Protein AF-A0A9D6SJ29-F1 (afdb_monomer_lite)

Radius of gyration: 24.64 Å; chains: 1; bounding box: 49×65×68 Å

Secondary structure (DSSP, 8-state):
-B---GGGTTSS--------PPBPHHHHHHHHHHHHHHHHHHHHHHHHHHHHHHH-TT-TTHHHHHHHHHHHHHHHHHHHHHHHHHHHHHHHHHHHHHHHTTPPPPHHHHHHHHHHHHHHHHHTTT-SHHHHHHHHHHH-HHHHHHHSS---S--HHHHHTT--S-------------------

Foldseek 3Di:
DDDDQVVVCDPDPPVDDDDLDQDDLNNLQVLLVVLVVLLVVLVVVLVVLVVVLVVCVDDPCNVVSVVVNVVSLVSSLVSLLSNLLSLLLSLLVQQVVCVVVVHHGDPVSLVVNLVSLVVNCVSVVNDDDSVVLNVVCVVPVVVSSVPPSDRDSDDPCNVVVPPDDDPDPDDDDDDDDDDDDDDD

Structure (mmCIF, N/CA/C/O backbone):
data_AF-A0A9D6SJ29-F1
#
_entry.id   AF-A0A9D6SJ29-F1
#
loop_
_atom_site.group_PDB
_atom_site.id
_atom_site.type_symbol
_atom_site.label_atom_id
_atom_site.label_alt_id
_atom_site.label_comp_id
_atom_site.label_asym_id
_atom_site.label_entity_id
_atom_site.label_seq_id
_atom_site.pdbx_PDB_ins_code
_atom_site.Cartn_x
_atom_site.Cartn_y
_atom_site.Cartn_z
_atom_site.occupancy
_atom_site.B_iso_or_equiv
_atom_site.auth_seq_id
_atom_site.auth_comp_id
_atom_site.auth_asym_id
_atom_site.auth_atom_id
_atom_site.pdbx_PDB_model_num
ATOM 1 N N . MET A 1 1 ? -6.369 18.142 13.500 1.00 52.41 1 MET A N 1
ATOM 2 C CA . MET A 1 1 ? -6.248 17.361 12.251 1.00 52.41 1 MET A CA 1
ATOM 3 C C . MET A 1 1 ? -5.912 18.341 11.150 1.00 52.41 1 MET A C 1
ATOM 5 O O . MET A 1 1 ? -6.547 19.391 11.116 1.00 52.41 1 MET A O 1
ATOM 9 N N . ALA A 1 2 ? -4.921 18.043 10.316 1.00 54.78 2 ALA A N 1
ATOM 10 C CA . ALA A 1 2 ? -4.605 18.891 9.172 1.00 54.78 2 ALA A CA 1
ATOM 11 C C . ALA A 1 2 ? -5.741 18.758 8.141 1.00 54.78 2 ALA A C 1
ATOM 13 O O . ALA A 1 2 ? -6.009 17.655 7.661 1.00 54.78 2 ALA A O 1
ATOM 14 N N . SER A 1 3 ? -6.452 19.854 7.847 1.00 57.44 3 SER A N 1
ATOM 15 C CA . SER A 1 3 ? -7.534 19.891 6.848 1.00 57.44 3 SER A CA 1
ATOM 16 C C . SER A 1 3 ? -7.046 20.607 5.599 1.00 57.44 3 SER A C 1
ATOM 18 O O . SER A 1 3 ? -7.085 21.837 5.520 1.00 57.44 3 SER A O 1
ATOM 20 N N . THR A 1 4 ? -6.524 19.820 4.660 1.00 58.62 4 THR A N 1
ATOM 21 C CA . THR A 1 4 ? -6.400 20.206 3.248 1.00 58.62 4 THR A CA 1
ATOM 22 C C . THR A 1 4 ? -6.655 18.998 2.331 1.00 58.62 4 THR A C 1
ATOM 24 O O . THR A 1 4 ? -5.764 18.573 1.596 1.00 58.62 4 THR A O 1
ATOM 27 N N . PRO A 1 5 ? -7.861 18.397 2.350 1.00 58.09 5 PRO A N 1
ATOM 28 C CA . PRO A 1 5 ? -8.267 17.512 1.265 1.00 58.09 5 PRO A CA 1
ATOM 29 C C . PRO A 1 5 ? -8.148 18.250 -0.073 1.00 58.09 5 PRO A C 1
ATOM 31 O O . PRO A 1 5 ? -8.435 19.446 -0.164 1.00 58.09 5 PRO A O 1
ATOM 34 N N . SER A 1 6 ? -7.756 17.540 -1.128 1.00 55.56 6 SER A N 1
ATOM 35 C CA . SER A 1 6 ? -7.531 18.111 -2.462 1.00 55.56 6 SER A CA 1
ATOM 36 C C . SER A 1 6 ? -8.743 18.887 -3.013 1.00 55.56 6 SER A C 1
ATOM 38 O O . SER A 1 6 ? -8.566 19.861 -3.745 1.00 55.56 6 SER A O 1
ATOM 40 N N . TRP A 1 7 ? -9.965 18.536 -2.594 1.00 57.78 7 TRP A N 1
ATOM 41 C CA . TRP A 1 7 ? -11.212 19.222 -2.954 1.00 57.78 7 TRP A CA 1
ATOM 42 C C . TRP A 1 7 ? -11.520 20.501 -2.154 1.00 57.78 7 TRP A C 1
ATOM 44 O O . TRP A 1 7 ? -12.366 21.280 -2.583 1.00 57.78 7 TRP A O 1
ATOM 54 N N . GLU A 1 8 ? -10.853 20.768 -1.024 1.00 55.41 8 GLU A N 1
ATOM 55 C CA . GLU A 1 8 ? -10.946 22.070 -0.330 1.00 55.41 8 GLU A CA 1
ATOM 56 C C . GLU A 1 8 ? -10.110 23.157 -1.039 1.00 55.41 8 GLU A C 1
ATOM 58 O O . GLU A 1 8 ? -10.239 24.349 -0.754 1.00 55.41 8 GLU A O 1
ATOM 63 N N . SER A 1 9 ? -9.288 22.767 -2.019 1.00 51.53 9 SER A N 1
ATOM 64 C CA . SER A 1 9 ? -8.372 23.636 -2.766 1.00 51.53 9 SER A CA 1
ATOM 65 C C . SER A 1 9 ? -9.035 24.403 -3.925 1.00 51.53 9 SER A C 1
ATOM 67 O O . SER A 1 9 ? -8.411 24.644 -4.956 1.00 51.53 9 SER A O 1
ATOM 69 N N . THR A 1 10 ? -10.315 24.782 -3.819 1.00 51.75 10 THR A N 1
ATOM 70 C CA . THR A 1 10 ? -11.028 25.401 -4.956 1.00 51.75 10 THR A CA 1
ATOM 71 C C . THR A 1 10 ? -11.218 26.914 -4.908 1.00 51.75 10 THR A C 1
ATOM 73 O O . THR A 1 10 ? -11.695 27.441 -5.907 1.00 51.75 10 THR A O 1
ATOM 76 N N . ARG A 1 11 ? -10.851 27.665 -3.852 1.00 51.81 11 ARG A N 1
ATOM 77 C CA . ARG A 1 11 ? -10.934 29.157 -3.904 1.00 51.81 11 ARG A CA 1
ATOM 78 C C . ARG A 1 11 ? -9.882 29.964 -3.145 1.00 51.81 11 ARG A C 1
ATOM 80 O O . ARG A 1 11 ? -9.746 31.148 -3.424 1.00 51.81 11 ARG A O 1
ATOM 87 N N . HIS A 1 12 ? -9.124 29.370 -2.234 1.00 50.38 12 HIS A N 1
ATOM 88 C CA . HIS A 1 12 ? -8.001 30.033 -1.573 1.00 50.38 12 HIS A CA 1
ATOM 89 C C . HIS A 1 12 ? -6.852 29.036 -1.556 1.00 50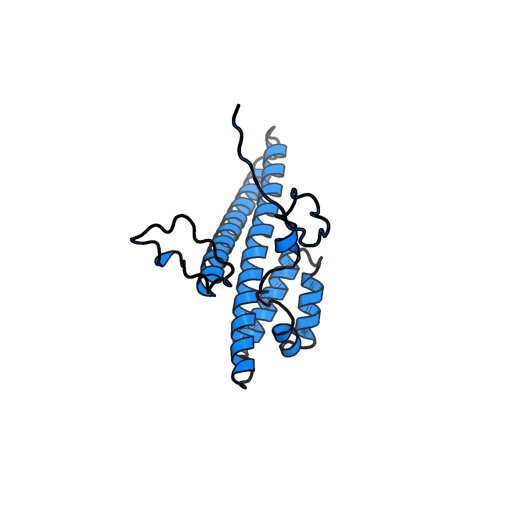.38 12 HIS A C 1
ATOM 91 O O . HIS A 1 12 ? -6.902 28.049 -0.825 1.00 50.38 12 HIS A O 1
ATOM 97 N N . ALA A 1 13 ? -5.851 29.251 -2.408 1.00 53.47 13 ALA A N 1
ATOM 98 C CA . ALA A 1 13 ? -4.673 28.401 -2.441 1.00 53.47 13 ALA A CA 1
ATOM 99 C C . ALA A 1 13 ? -3.929 28.549 -1.106 1.00 53.47 13 ALA A C 1
ATOM 101 O O . ALA A 1 13 ? -3.179 29.502 -0.898 1.00 53.47 13 ALA A O 1
ATOM 102 N N . LYS A 1 14 ? -4.140 27.612 -0.178 1.00 55.59 14 LYS A N 1
ATOM 103 C CA . LYS A 1 14 ? -3.194 27.395 0.915 1.00 55.59 14 LYS A CA 1
ATOM 104 C C . LYS A 1 14 ? -1.945 26.792 0.281 1.00 55.59 14 LYS A C 1
ATOM 106 O O . LYS A 1 14 ? -1.882 25.592 0.053 1.00 55.59 14 LYS A O 1
ATOM 111 N N . PHE A 1 15 ? -0.989 27.649 -0.069 1.00 55.19 15 PHE A N 1
ATOM 112 C CA . PHE A 1 15 ? 0.253 27.239 -0.727 1.00 55.19 15 PHE A CA 1
ATOM 113 C C . PHE A 1 15 ? 1.105 26.328 0.169 1.00 55.19 15 PHE A C 1
ATOM 115 O O . PHE A 1 15 ? 1.765 25.418 -0.320 1.00 55.19 15 PHE A O 1
ATOM 122 N N . MET A 1 16 ? 1.058 26.544 1.488 1.00 55.66 16 MET A N 1
ATOM 123 C CA . MET A 1 16 ? 1.737 25.712 2.476 1.00 55.66 16 MET A CA 1
ATOM 124 C C . MET A 1 16 ? 1.042 25.866 3.835 1.00 55.66 16 MET A C 1
ATOM 126 O O . MET A 1 16 ? 0.884 26.983 4.324 1.00 55.66 16 MET A O 1
ATOM 130 N N . GLN A 1 17 ? 0.604 24.757 4.432 1.00 61.12 17 GLN A N 1
ATOM 131 C CA . GLN A 1 17 ? 0.130 24.700 5.816 1.00 61.12 17 GLN A CA 1
ATOM 132 C C . GLN A 1 17 ? 1.116 23.833 6.595 1.00 61.12 17 GLN A C 1
ATOM 134 O O . GLN A 1 17 ? 1.231 22.639 6.333 1.00 61.12 17 GLN A O 1
ATOM 139 N N . THR A 1 18 ? 1.849 24.447 7.519 1.00 64.25 18 THR A N 1
ATOM 140 C CA . THR A 1 18 ? 2.733 23.750 8.452 1.00 64.25 18 THR A CA 1
ATOM 141 C C . THR A 1 18 ? 2.010 23.611 9.782 1.00 64.25 18 THR A C 1
ATOM 143 O O . THR A 1 18 ? 1.883 24.559 10.555 1.00 64.25 18 THR A O 1
ATOM 146 N N . ASP A 1 19 ? 1.491 22.419 10.044 1.00 69.00 19 ASP A N 1
ATOM 147 C CA . ASP A 1 19 ? 1.031 22.037 11.370 1.00 69.00 19 ASP A CA 1
ATOM 148 C C . ASP A 1 19 ? 1.590 20.655 11.735 1.00 69.00 19 ASP A C 1
ATOM 150 O O . ASP A 1 19 ? 2.042 19.902 10.876 1.00 69.00 19 ASP A O 1
ATOM 154 N N . ASN A 1 20 ? 1.598 20.344 13.031 1.00 66.06 20 ASN A N 1
ATOM 155 C CA . ASN A 1 20 ? 1.980 19.023 13.543 1.00 66.06 20 ASN A CA 1
ATOM 156 C C . ASN A 1 20 ? 0.745 18.131 13.738 1.00 66.06 20 ASN A C 1
ATOM 158 O O . ASN A 1 20 ? 0.750 17.217 14.570 1.00 66.06 20 ASN A O 1
ATOM 162 N N . ALA A 1 21 ? -0.366 18.447 13.069 1.00 71.88 21 ALA A N 1
ATOM 163 C CA . ALA A 1 21 ? -1.584 17.690 13.239 1.00 71.88 21 ALA A CA 1
ATOM 164 C C . ALA A 1 21 ? -1.525 16.426 12.383 1.00 71.88 21 ALA A C 1
ATOM 166 O O . ALA A 1 21 ? -1.075 16.437 11.243 1.00 71.88 21 ALA A O 1
ATOM 167 N N . GLN A 1 22 ? -2.049 15.327 12.925 1.00 73.75 22 GLN A N 1
ATOM 168 C CA . GLN A 1 22 ? -2.177 14.105 12.141 1.00 73.75 22 GLN A CA 1
ATOM 169 C C . GLN A 1 22 ? -3.046 14.361 10.897 1.00 73.75 22 GLN A C 1
ATOM 171 O O . GLN A 1 22 ? -4.061 15.079 11.006 1.00 73.75 22 GLN A O 1
ATOM 176 N N . PRO A 1 23 ? -2.660 13.793 9.740 1.00 75.12 23 PRO A N 1
ATOM 177 C CA . PRO A 1 23 ? -3.421 13.928 8.510 1.00 75.12 23 PRO A CA 1
ATOM 178 C C . PRO A 1 23 ? -4.818 13.337 8.690 1.00 75.12 23 PRO A C 1
ATOM 180 O O . PRO A 1 23 ? -5.024 12.346 9.396 1.00 75.12 23 PRO A O 1
ATOM 183 N N . HIS A 1 24 ? -5.801 13.975 8.061 1.00 82.06 24 HIS A N 1
ATOM 184 C CA . HIS A 1 24 ? -7.157 13.446 8.034 1.00 82.06 24 HIS A CA 1
ATOM 185 C C . HIS A 1 24 ? -7.213 12.137 7.227 1.00 82.06 24 HIS A C 1
ATOM 187 O O . HIS A 1 24 ? -6.462 11.979 6.266 1.00 82.06 24 HIS A O 1
ATOM 193 N N . PHE A 1 25 ? -8.128 11.219 7.557 1.00 83.44 25 PHE A N 1
ATOM 194 C CA . PHE A 1 25 ? -8.232 9.928 6.853 1.00 83.44 25 PHE A CA 1
ATOM 195 C C . PHE A 1 25 ? -8.455 10.100 5.339 1.00 83.44 25 PHE A C 1
ATOM 197 O O . PHE A 1 25 ? -7.839 9.411 4.535 1.00 83.44 25 PHE A O 1
ATOM 204 N N . TRP A 1 26 ? -9.254 11.099 4.954 1.00 83.81 26 TRP A N 1
ATOM 205 C CA . TRP A 1 26 ? -9.449 11.521 3.563 1.00 83.81 26 TRP A CA 1
ATOM 206 C C . TRP A 1 26 ? -8.163 11.941 2.848 1.00 83.81 26 TRP A C 1
ATOM 208 O O . TRP A 1 26 ? -8.026 11.729 1.650 1.00 83.81 26 TRP A O 1
ATOM 218 N N . MET A 1 27 ? -7.220 12.551 3.567 1.00 85.50 27 MET A N 1
ATOM 219 C CA . MET A 1 27 ? -5.933 12.939 2.993 1.00 85.50 27 MET A CA 1
ATOM 220 C C . MET A 1 27 ? -5.069 11.704 2.735 1.00 85.50 27 MET A C 1
ATOM 222 O O . MET A 1 27 ? -4.442 11.605 1.685 1.00 85.50 27 MET A O 1
ATOM 226 N N . LEU A 1 28 ? -5.079 10.742 3.665 1.00 88.50 28 LEU A N 1
ATOM 227 C CA . LEU A 1 28 ? -4.406 9.457 3.474 1.00 88.50 28 LEU A CA 1
ATOM 228 C C . LEU A 1 28 ? -5.009 8.687 2.293 1.00 88.50 28 LEU A C 1
ATOM 230 O O . LEU A 1 28 ? -4.260 8.136 1.496 1.00 88.50 28 LEU A O 1
ATOM 234 N N . GLU A 1 29 ? -6.336 8.700 2.147 1.00 90.88 29 GLU A N 1
ATOM 235 C CA . GLU A 1 29 ? -7.048 8.069 1.027 1.00 90.88 29 GLU A CA 1
ATOM 236 C C . GLU A 1 29 ? -6.753 8.750 -0.323 1.00 90.88 29 GLU A C 1
ATOM 238 O O . GLU A 1 29 ? -6.504 8.070 -1.314 1.00 90.88 29 GLU A O 1
ATOM 243 N N . ASP A 1 30 ? -6.700 10.084 -0.394 1.00 92.06 30 ASP A N 1
ATOM 244 C CA . ASP A 1 30 ? -6.335 10.786 -1.637 1.00 92.06 30 ASP A CA 1
ATOM 245 C C . ASP A 1 30 ? -4.912 10.415 -2.097 1.00 92.06 30 ASP A C 1
ATOM 247 O O . ASP A 1 30 ? -4.694 10.129 -3.278 1.00 92.06 30 ASP A O 1
ATOM 251 N N . VAL A 1 31 ? -3.950 10.346 -1.169 1.00 90.50 31 VAL A N 1
ATOM 252 C CA . VAL A 1 31 ? -2.579 9.909 -1.481 1.00 90.50 31 VAL A CA 1
ATOM 253 C C . VAL A 1 31 ? -2.547 8.424 -1.851 1.00 90.50 31 VAL A C 1
ATOM 255 O O . VAL A 1 31 ? -1.913 8.063 -2.844 1.00 90.50 31 VAL A O 1
ATOM 258 N N . GLU A 1 32 ? -3.268 7.573 -1.117 1.00 95.38 32 GLU A N 1
ATOM 259 C CA . GLU A 1 32 ? -3.419 6.143 -1.408 1.00 95.38 32 GLU A CA 1
ATOM 260 C C . GLU A 1 32 ? -3.878 5.920 -2.853 1.00 95.38 32 GLU A C 1
ATOM 262 O O . GLU A 1 32 ? -3.223 5.201 -3.611 1.00 95.38 32 GLU A O 1
ATOM 267 N N . LEU A 1 33 ? -4.960 6.587 -3.263 1.00 94.88 33 LEU A N 1
ATOM 268 C CA . LEU A 1 33 ? -5.542 6.451 -4.595 1.00 94.88 33 LEU A CA 1
ATOM 269 C C . LEU A 1 33 ? -4.583 6.919 -5.694 1.00 94.88 33 LEU A C 1
ATOM 271 O O . LEU A 1 33 ? -4.485 6.275 -6.739 1.00 94.88 33 LEU A O 1
ATOM 275 N N . ARG A 1 34 ? -3.824 7.997 -5.470 1.00 96.31 34 ARG A N 1
ATOM 276 C CA . ARG A 1 34 ? -2.810 8.471 -6.431 1.00 96.31 34 ARG A CA 1
ATOM 277 C C . ARG A 1 34 ? -1.648 7.493 -6.563 1.00 96.31 34 ARG A C 1
ATOM 279 O O . ARG A 1 34 ? -1.219 7.194 -7.680 1.00 96.31 34 ARG A O 1
ATOM 286 N N . CYS A 1 35 ? -1.155 6.971 -5.444 1.00 96.56 35 CYS A N 1
ATOM 287 C CA . CYS A 1 35 ? -0.112 5.949 -5.423 1.00 96.56 35 CYS A CA 1
ATOM 288 C C . CYS A 1 35 ? -0.581 4.664 -6.118 1.00 96.56 35 CYS A C 1
ATOM 290 O O . CYS A 1 35 ? 0.159 4.097 -6.922 1.00 96.56 35 CYS A O 1
ATOM 292 N N . LYS A 1 36 ? -1.832 4.254 -5.889 1.00 97.50 36 LYS A N 1
ATOM 293 C CA . LYS A 1 36 ? -2.453 3.113 -6.564 1.00 97.50 36 LYS A CA 1
ATOM 294 C C . LYS A 1 36 ? -2.539 3.321 -8.074 1.00 97.50 36 LYS A C 1
ATOM 296 O O . LYS A 1 36 ? -2.038 2.490 -8.822 1.00 97.50 36 LYS A O 1
ATOM 301 N N . LEU A 1 37 ? -3.082 4.455 -8.523 1.00 97.75 37 LEU A N 1
ATOM 302 C CA . LEU A 1 37 ? -3.153 4.797 -9.949 1.00 97.75 37 LEU A CA 1
ATOM 303 C C . LEU A 1 37 ? -1.769 4.802 -10.608 1.00 97.75 37 LEU A C 1
ATOM 305 O O . LEU A 1 37 ? -1.613 4.336 -11.735 1.00 97.75 37 LEU A O 1
ATOM 309 N N . THR A 1 38 ? -0.759 5.298 -9.893 1.00 97.69 38 THR A N 1
ATOM 310 C CA . THR A 1 38 ? 0.632 5.297 -10.358 1.00 97.69 38 THR A CA 1
ATOM 311 C C . THR A 1 38 ? 1.158 3.871 -10.516 1.00 97.69 38 THR A C 1
ATOM 313 O O . THR A 1 38 ? 1.709 3.538 -11.562 1.00 97.69 38 THR A O 1
ATOM 316 N N . ALA A 1 39 ? 0.950 3.009 -9.518 1.00 97.62 39 ALA A N 1
ATOM 317 C CA . ALA A 1 39 ? 1.354 1.607 -9.584 1.00 97.62 39 ALA A CA 1
ATOM 318 C C . ALA A 1 39 ? 0.655 0.860 -10.736 1.00 97.62 39 ALA A C 1
ATOM 320 O O . ALA A 1 39 ? 1.316 0.132 -11.472 1.00 97.62 39 ALA A O 1
ATOM 321 N N . ASP A 1 40 ? -0.643 1.095 -10.942 1.00 97.50 40 ASP A N 1
ATOM 322 C CA . ASP A 1 40 ? -1.429 0.474 -12.015 1.00 97.50 40 ASP A CA 1
ATOM 323 C C . ASP A 1 40 ? -0.981 0.944 -13.413 1.00 97.50 40 ASP A C 1
ATOM 325 O O . ASP A 1 40 ? -1.003 0.180 -14.380 1.00 97.50 40 ASP A O 1
ATOM 329 N N . LEU A 1 41 ? -0.560 2.207 -13.554 1.00 98.00 41 LEU A N 1
ATOM 330 C CA . LEU A 1 41 ? 0.034 2.712 -14.797 1.00 98.00 41 LEU A CA 1
ATOM 331 C C . LEU A 1 41 ? 1.419 2.107 -15.050 1.00 98.00 41 LEU A C 1
ATOM 333 O O . LEU A 1 41 ? 1.732 1.759 -16.189 1.00 98.00 41 LEU A O 1
ATOM 337 N N . LEU A 1 42 ? 2.227 1.948 -14.001 1.00 97.56 42 LEU A N 1
ATOM 338 C CA . LEU A 1 42 ? 3.549 1.332 -14.102 1.00 97.56 42 LEU A CA 1
ATOM 339 C C . LEU A 1 42 ? 3.470 -0.168 -14.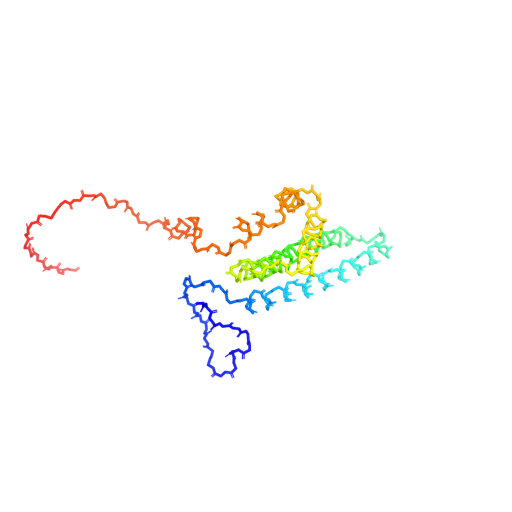417 1.00 97.56 42 LEU A C 1
ATOM 341 O O . LEU A 1 42 ? 4.319 -0.655 -15.158 1.00 97.56 42 LEU A O 1
ATOM 345 N N . ASP A 1 43 ? 2.438 -0.885 -13.957 1.00 96.25 43 ASP A N 1
ATOM 346 C CA . ASP A 1 43 ? 2.160 -2.258 -14.411 1.00 96.25 43 ASP A CA 1
ATOM 347 C C . ASP A 1 43 ? 1.970 -2.302 -15.932 1.00 96.25 43 ASP A C 1
ATOM 349 O O . ASP A 1 43 ? 2.650 -3.055 -16.628 1.00 96.25 43 ASP A O 1
ATOM 353 N N . LYS A 1 44 ? 1.101 -1.434 -16.469 1.00 96.81 44 LYS A N 1
ATOM 354 C CA . LYS A 1 44 ? 0.846 -1.359 -17.918 1.00 96.81 44 LYS A CA 1
ATOM 355 C C . LYS A 1 44 ? 2.109 -0.997 -18.699 1.00 96.81 44 LYS A C 1
ATOM 357 O O . LYS A 1 44 ? 2.348 -1.554 -19.769 1.00 96.81 44 LYS A O 1
ATOM 362 N N . ALA A 1 45 ? 2.921 -0.082 -18.168 1.00 95.38 45 ALA A N 1
ATOM 363 C CA . ALA A 1 45 ? 4.202 0.284 -18.763 1.00 95.38 45 ALA A CA 1
ATOM 364 C C . ALA A 1 45 ? 5.198 -0.888 -18.742 1.00 95.38 45 ALA A C 1
ATOM 366 O O . ALA A 1 45 ? 5.880 -1.125 -19.738 1.00 95.38 45 ALA A O 1
ATOM 367 N N . SER A 1 46 ? 5.248 -1.654 -17.647 1.00 93.56 46 SER A N 1
ATOM 368 C CA . SER A 1 46 ? 6.086 -2.853 -17.527 1.00 93.56 46 SER A CA 1
ATOM 369 C C . SER A 1 46 ? 5.677 -3.924 -18.539 1.00 93.56 46 SER A C 1
ATOM 371 O O . SER A 1 46 ? 6.535 -4.485 -19.221 1.00 93.56 46 SER A O 1
ATOM 373 N N . ASP A 1 47 ? 4.375 -4.170 -18.696 1.00 94.06 47 ASP A N 1
ATOM 374 C CA . ASP A 1 47 ? 3.849 -5.136 -19.663 1.00 94.06 47 ASP A CA 1
ATOM 375 C C . ASP A 1 47 ? 4.144 -4.730 -21.108 1.00 94.06 47 ASP A C 1
ATOM 377 O O . ASP A 1 47 ? 4.527 -5.571 -21.921 1.00 94.06 47 ASP A O 1
ATOM 381 N N . LEU A 1 48 ? 4.011 -3.441 -21.433 1.00 92.50 48 LEU A N 1
ATOM 382 C CA . LEU A 1 48 ? 4.391 -2.922 -22.745 1.00 92.50 48 LEU A CA 1
ATOM 383 C C . LEU A 1 48 ? 5.900 -3.068 -22.984 1.00 92.50 48 LEU A C 1
ATOM 385 O O . LEU A 1 48 ? 6.309 -3.542 -24.040 1.00 92.50 48 LEU A O 1
ATOM 389 N N . SER A 1 49 ? 6.722 -2.713 -21.995 1.00 89.69 49 SER A N 1
ATOM 390 C CA . SER A 1 49 ? 8.180 -2.834 -22.076 1.00 89.69 49 SER A CA 1
ATOM 391 C C . SER A 1 49 ? 8.633 -4.282 -22.297 1.00 89.69 49 SER A C 1
ATOM 393 O O . SER A 1 49 ? 9.525 -4.505 -23.112 1.00 89.69 49 SER A O 1
ATOM 395 N N . LYS A 1 50 ? 7.989 -5.265 -21.649 1.00 90.06 50 LYS A N 1
ATOM 396 C CA . LYS A 1 50 ? 8.239 -6.700 -21.887 1.00 90.06 50 LYS A CA 1
ATOM 397 C C . LYS A 1 50 ? 7.991 -7.084 -23.343 1.00 90.06 50 LYS A C 1
ATOM 399 O O . LYS A 1 50 ? 8.871 -7.655 -23.972 1.00 90.06 50 LYS A O 1
ATOM 404 N N . ARG A 1 51 ? 6.831 -6.705 -23.891 1.00 90.75 51 ARG A N 1
ATOM 405 C CA . ARG A 1 51 ? 6.480 -7.002 -25.291 1.00 90.75 51 ARG A CA 1
ATOM 406 C C . ARG A 1 51 ? 7.489 -6.399 -26.269 1.00 90.75 51 ARG A C 1
ATOM 408 O O . ARG A 1 51 ? 7.923 -7.077 -27.189 1.00 90.75 51 ARG A O 1
ATOM 415 N N . LEU A 1 52 ? 7.921 -5.159 -26.029 1.00 88.25 52 LEU A N 1
ATOM 416 C CA . LEU A 1 52 ? 8.934 -4.503 -26.862 1.00 88.25 52 LEU A CA 1
ATOM 417 C C . LEU A 1 52 ? 10.296 -5.216 -26.806 1.00 88.25 52 LEU A C 1
ATOM 419 O O . LEU A 1 52 ? 10.972 -5.318 -27.826 1.00 88.25 52 LEU A O 1
ATOM 423 N N . LEU A 1 53 ? 10.702 -5.731 -25.641 1.00 88.12 53 LEU A N 1
ATOM 424 C CA . LEU A 1 53 ? 11.946 -6.499 -25.497 1.00 88.12 53 LEU A CA 1
ATOM 425 C C . LEU A 1 53 ? 11.905 -7.853 -26.221 1.00 88.12 53 LEU A C 1
ATOM 427 O O . LEU A 1 53 ? 12.946 -8.309 -26.707 1.00 88.12 53 LEU A O 1
ATOM 431 N N . ASP A 1 54 ? 10.729 -8.475 -26.306 1.00 88.06 54 ASP A N 1
ATOM 432 C CA . ASP A 1 54 ? 10.520 -9.717 -27.059 1.00 88.06 54 ASP A CA 1
ATOM 433 C C . ASP A 1 54 ? 10.576 -9.472 -28.580 1.00 88.06 54 ASP A C 1
ATOM 435 O O . ASP A 1 54 ? 11.093 -10.301 -29.329 1.00 88.06 54 ASP A O 1
ATOM 439 N N . GLU A 1 55 ? 10.111 -8.306 -29.039 1.00 87.56 55 GLU A N 1
ATOM 440 C CA . GLU A 1 55 ? 10.125 -7.897 -30.452 1.00 87.56 55 GLU A CA 1
ATOM 441 C C . GLU A 1 55 ? 11.487 -7.347 -30.925 1.00 87.56 55 GLU A C 1
ATOM 443 O O . GLU A 1 55 ? 11.750 -7.289 -32.128 1.00 87.56 55 GLU A O 1
ATOM 448 N N . LEU A 1 56 ? 12.383 -6.981 -29.998 1.00 81.50 56 LEU A N 1
ATOM 449 C CA . LEU A 1 56 ? 13.700 -6.388 -30.278 1.00 81.50 56 LEU A CA 1
ATOM 450 C C . LEU A 1 56 ? 14.867 -7.266 -29.767 1.00 81.50 56 LEU A C 1
ATOM 452 O O . LEU A 1 56 ? 15.640 -6.844 -28.898 1.00 81.50 56 LEU A O 1
ATOM 456 N N . PRO A 1 57 ? 15.059 -8.491 -30.298 1.00 69.31 57 PRO A N 1
ATOM 457 C CA . PRO A 1 57 ? 16.101 -9.400 -29.818 1.00 69.31 57 PRO A CA 1
ATOM 458 C C . PRO A 1 57 ? 17.535 -8.898 -30.068 1.00 69.31 57 PRO A C 1
ATOM 460 O O . PRO A 1 57 ? 18.421 -9.224 -29.287 1.00 69.31 57 PRO A O 1
ATOM 463 N N . ASN A 1 58 ? 17.768 -8.076 -31.102 1.00 72.44 58 ASN A N 1
ATOM 464 C CA . ASN A 1 58 ? 19.114 -7.704 -31.571 1.00 72.44 58 ASN A CA 1
ATOM 465 C C . ASN A 1 58 ? 19.322 -6.187 -31.765 1.00 72.44 58 ASN A C 1
ATOM 467 O O . ASN A 1 58 ? 20.082 -5.779 -32.645 1.00 72.44 58 ASN A O 1
ATOM 471 N N . SER A 1 59 ? 18.633 -5.335 -30.999 1.00 74.75 59 SER A N 1
ATOM 472 C CA . SER A 1 59 ? 18.851 -3.882 -31.069 1.00 74.75 59 SER A CA 1
ATOM 473 C C . SER A 1 59 ? 20.026 -3.443 -30.187 1.00 74.75 59 SER A C 1
ATOM 475 O O . SER A 1 59 ? 20.247 -3.990 -29.106 1.00 74.75 59 SER A O 1
ATOM 477 N N . SER A 1 60 ? 20.752 -2.405 -30.618 1.00 82.56 60 SER A N 1
ATOM 478 C CA . SER A 1 60 ? 21.738 -1.695 -29.782 1.00 82.56 60 SER A CA 1
ATOM 479 C C . SER A 1 60 ? 21.131 -1.165 -28.482 1.00 82.56 60 SER A C 1
ATOM 481 O O . SER A 1 60 ? 21.828 -0.998 -27.484 1.00 82.56 60 SER A O 1
ATOM 483 N N . ASP A 1 61 ? 19.820 -0.938 -28.496 1.00 84.50 61 ASP A N 1
ATOM 484 C CA . ASP A 1 61 ? 19.090 -0.252 -27.436 1.00 84.50 61 ASP A CA 1
ATOM 485 C C . ASP A 1 61 ? 18.561 -1.229 -26.378 1.00 84.50 61 ASP A C 1
ATOM 487 O O . ASP A 1 61 ? 18.042 -0.806 -25.345 1.00 84.50 61 ASP A O 1
ATOM 491 N N . ARG A 1 62 ? 18.706 -2.545 -26.589 1.00 86.88 62 ARG A N 1
ATOM 492 C CA . ARG A 1 62 ? 18.162 -3.579 -25.698 1.00 86.88 62 ARG A CA 1
ATOM 493 C C . ARG A 1 62 ? 18.572 -3.375 -24.239 1.00 86.88 62 ARG A C 1
ATOM 495 O O . ARG A 1 62 ? 17.718 -3.409 -23.358 1.00 86.88 62 ARG A O 1
ATOM 502 N N . ALA A 1 63 ? 19.850 -3.093 -23.987 1.00 88.88 63 ALA A N 1
ATOM 503 C CA . ALA A 1 63 ? 20.356 -2.852 -22.634 1.00 88.88 63 ALA A CA 1
ATOM 504 C C . ALA A 1 63 ? 19.681 -1.640 -21.962 1.00 88.88 63 ALA A C 1
ATOM 506 O O . ALA A 1 63 ? 19.417 -1.661 -20.759 1.00 88.88 63 ALA A O 1
ATOM 507 N N . GLN A 1 64 ? 19.356 -0.599 -22.736 1.00 88.94 64 GLN A N 1
ATOM 508 C CA . GLN A 1 64 ? 18.629 0.565 -22.237 1.00 88.94 64 GLN A CA 1
ATOM 509 C C . GLN A 1 64 ? 17.185 0.199 -21.872 1.00 88.94 64 GLN A C 1
ATOM 511 O O . GLN A 1 64 ? 16.714 0.584 -20.804 1.00 88.94 64 GLN A O 1
ATOM 516 N N . PHE A 1 65 ? 16.495 -0.581 -22.707 1.00 88.75 65 PHE A N 1
ATOM 517 C CA . PHE A 1 65 ? 15.138 -1.053 -22.412 1.00 88.75 65 PHE A CA 1
ATOM 518 C C . PHE A 1 65 ? 15.089 -1.987 -21.198 1.00 88.75 65 PHE A C 1
ATOM 520 O O . PHE A 1 65 ? 14.185 -1.864 -20.374 1.00 88.75 65 PHE A O 1
ATOM 527 N N . GLU A 1 66 ? 16.075 -2.870 -21.035 1.00 91.31 66 GLU A N 1
ATOM 528 C CA . GLU A 1 66 ? 16.206 -3.716 -19.842 1.00 91.31 66 GLU A CA 1
ATOM 529 C C . GLU A 1 66 ? 16.440 -2.878 -18.574 1.00 91.31 66 GLU A C 1
ATOM 531 O O . GLU A 1 66 ? 15.911 -3.205 -17.510 1.00 91.31 66 GLU A O 1
ATOM 536 N N . GLN A 1 67 ? 17.194 -1.776 -18.665 1.00 92.69 67 GLN A N 1
ATOM 537 C CA . GLN A 1 67 ? 17.357 -0.849 -17.543 1.00 92.69 67 GLN A CA 1
ATOM 538 C C . GLN A 1 67 ? 16.051 -0.111 -17.222 1.00 92.69 67 GLN A C 1
ATOM 540 O O . GLN A 1 67 ? 15.632 -0.103 -16.067 1.00 92.69 67 GLN A O 1
ATOM 545 N N . ILE A 1 68 ? 15.362 0.424 -18.235 1.00 91.88 68 ILE A N 1
ATOM 546 C CA . ILE A 1 68 ? 14.052 1.075 -18.073 1.00 91.88 68 ILE A CA 1
ATOM 547 C C . ILE A 1 68 ? 13.058 0.120 -17.405 1.00 91.88 68 ILE A C 1
ATOM 549 O O . ILE A 1 68 ? 12.317 0.517 -16.509 1.00 91.88 68 ILE A O 1
ATOM 553 N N . GLN A 1 69 ? 13.061 -1.154 -17.796 1.00 92.25 69 GLN A N 1
ATOM 554 C CA . GLN A 1 69 ? 12.193 -2.165 -17.206 1.00 92.25 69 GLN A CA 1
ATOM 555 C C . GLN A 1 69 ? 12.459 -2.364 -15.706 1.00 92.25 69 GLN A C 1
ATOM 557 O O . GLN A 1 69 ? 11.510 -2.478 -14.926 1.00 92.25 69 GLN A O 1
ATOM 562 N N . LYS A 1 70 ? 13.734 -2.385 -15.294 1.00 93.81 70 LYS A N 1
ATOM 563 C CA . LYS A 1 70 ? 14.121 -2.467 -13.877 1.00 93.81 70 LYS A CA 1
ATOM 564 C C . LYS A 1 70 ? 13.673 -1.226 -13.111 1.00 93.81 70 LYS A C 1
ATOM 566 O O . LYS A 1 70 ? 13.107 -1.360 -12.029 1.00 93.81 70 LYS A O 1
ATOM 571 N N . ASP A 1 71 ? 13.870 -0.041 -13.681 1.00 94.94 71 ASP A N 1
ATOM 572 C CA . ASP A 1 71 ? 13.485 1.221 -13.044 1.00 94.94 71 ASP A CA 1
ATOM 573 C C . ASP A 1 71 ? 11.961 1.299 -12.854 1.00 94.94 71 ASP A C 1
ATOM 575 O O . ASP A 1 71 ? 11.487 1.616 -11.761 1.00 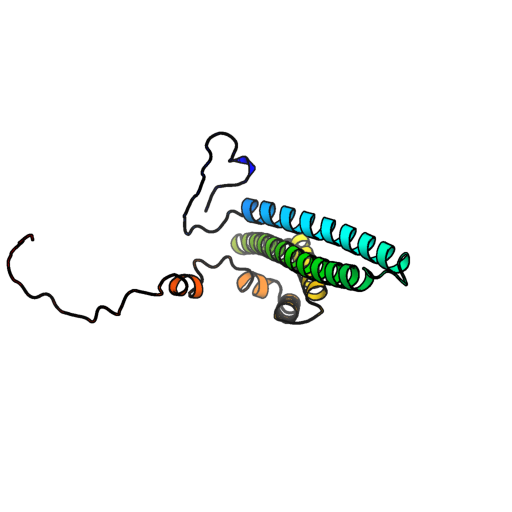94.94 71 ASP A O 1
ATOM 579 N N . ILE A 1 72 ? 11.184 0.919 -13.878 1.00 95.81 72 ILE A N 1
ATOM 580 C CA . ILE A 1 72 ? 9.719 0.804 -13.793 1.00 95.81 72 ILE A CA 1
ATOM 581 C C . ILE A 1 72 ? 9.318 -0.125 -12.646 1.00 95.81 72 ILE A C 1
ATOM 583 O O . ILE A 1 72 ? 8.430 0.224 -11.867 1.00 95.81 72 ILE A O 1
ATOM 587 N N . ASP A 1 73 ? 9.963 -1.289 -12.513 1.00 94.12 73 ASP A N 1
ATOM 588 C CA . ASP A 1 73 ? 9.639 -2.239 -11.447 1.00 94.12 73 ASP A CA 1
ATOM 589 C C . ASP A 1 73 ? 9.918 -1.664 -10.049 1.00 94.12 73 ASP A C 1
ATOM 591 O O . ASP A 1 73 ? 9.095 -1.819 -9.144 1.00 94.12 73 ASP A O 1
ATOM 595 N N . VAL A 1 74 ? 11.025 -0.935 -9.875 1.00 94.94 74 VAL A N 1
ATOM 596 C CA . VAL A 1 74 ? 11.346 -0.259 -8.608 1.00 94.94 74 VAL A CA 1
ATOM 597 C C . VAL A 1 74 ? 10.280 0.782 -8.262 1.00 94.94 74 VAL A C 1
ATOM 599 O O . VAL A 1 74 ? 9.697 0.722 -7.176 1.00 94.94 74 VAL A O 1
ATOM 602 N N . PHE A 1 75 ? 9.963 1.699 -9.181 1.00 95.44 75 PHE A N 1
ATOM 603 C CA . PHE A 1 75 ? 8.947 2.728 -8.935 1.00 95.44 75 PHE A CA 1
ATOM 604 C C . PHE A 1 75 ? 7.562 2.126 -8.683 1.00 95.44 75 PHE A C 1
ATOM 606 O O . PHE A 1 75 ? 6.845 2.586 -7.791 1.00 95.44 75 PHE A O 1
ATOM 613 N N . ARG A 1 76 ? 7.205 1.057 -9.407 1.00 96.94 76 ARG A N 1
ATOM 614 C CA . ARG A 1 76 ? 5.946 0.326 -9.227 1.00 96.94 76 ARG A CA 1
ATOM 615 C C . ARG A 1 76 ? 5.833 -0.216 -7.807 1.00 96.94 76 ARG A C 1
ATOM 617 O O . ARG A 1 76 ? 4.799 -0.032 -7.166 1.00 96.94 76 ARG A O 1
ATOM 624 N N . ARG A 1 77 ? 6.881 -0.876 -7.303 1.00 95.12 77 ARG A N 1
ATOM 625 C CA . ARG A 1 77 ? 6.900 -1.452 -5.948 1.00 95.12 77 ARG A CA 1
ATOM 626 C C . ARG A 1 77 ? 6.790 -0.386 -4.873 1.00 95.12 77 ARG A C 1
ATOM 628 O O . ARG A 1 77 ? 6.041 -0.584 -3.919 1.00 95.12 77 ARG A O 1
ATOM 635 N N . VAL A 1 78 ? 7.495 0.732 -5.037 1.00 95.94 78 VAL A N 1
ATOM 636 C CA . VAL A 1 78 ? 7.441 1.855 -4.093 1.00 95.94 78 VAL A CA 1
ATOM 637 C C . VAL A 1 78 ? 6.040 2.463 -4.069 1.00 95.94 78 VAL A C 1
ATOM 639 O O . VAL A 1 78 ? 5.437 2.555 -3.002 1.00 95.94 78 VAL A O 1
ATOM 642 N N . ALA A 1 79 ? 5.476 2.802 -5.232 1.00 97.00 79 ALA A N 1
ATOM 643 C CA . ALA A 1 79 ? 4.121 3.346 -5.326 1.00 97.00 79 ALA A CA 1
ATOM 644 C C . ALA A 1 79 ? 3.078 2.391 -4.719 1.00 97.00 79 ALA A C 1
ATOM 646 O O . ALA A 1 79 ? 2.220 2.813 -3.944 1.00 97.00 79 ALA A O 1
ATOM 647 N N . ARG A 1 80 ? 3.194 1.088 -5.002 1.00 97.75 80 ARG A N 1
ATOM 648 C CA . ARG A 1 80 ? 2.326 0.052 -4.429 1.00 97.75 80 ARG A CA 1
ATOM 649 C C . ARG A 1 80 ? 2.481 -0.068 -2.913 1.00 97.75 80 ARG A C 1
ATOM 651 O O . ARG A 1 80 ? 1.471 -0.194 -2.233 1.00 97.75 80 ARG A O 1
ATOM 658 N N . SER A 1 81 ? 3.701 0.020 -2.383 1.00 95.69 81 SER A N 1
ATOM 659 C CA . SER A 1 81 ? 3.946 -0.019 -0.936 1.00 95.69 81 SER A CA 1
ATOM 660 C C . SER A 1 81 ? 3.274 1.155 -0.223 1.00 95.69 81 SER A C 1
ATOM 662 O O . SER A 1 81 ? 2.587 0.942 0.771 1.00 95.69 81 SER A O 1
ATOM 664 N N . TYR A 1 82 ? 3.368 2.374 -0.769 1.00 95.50 82 TYR A N 1
ATOM 665 C CA . TYR A 1 82 ? 2.651 3.526 -0.212 1.00 95.50 82 TYR A CA 1
ATOM 666 C C . TYR A 1 82 ? 1.132 3.339 -0.254 1.00 95.50 82 TYR A C 1
ATOM 668 O O . TYR A 1 82 ? 0.465 3.580 0.749 1.00 95.50 82 TYR A O 1
ATOM 676 N N . ALA A 1 83 ? 0.583 2.877 -1.381 1.00 97.19 83 ALA A N 1
ATOM 677 C CA . ALA A 1 83 ? -0.851 2.626 -1.502 1.00 97.19 83 ALA A CA 1
ATOM 678 C C . ALA A 1 83 ? -1.340 1.593 -0.470 1.00 97.19 83 ALA A C 1
ATOM 680 O O . ALA A 1 83 ? -2.322 1.832 0.230 1.00 97.19 83 ALA A O 1
ATOM 681 N N . LEU A 1 84 ? -0.628 0.472 -0.329 1.00 97.19 84 LEU A N 1
ATOM 682 C CA . LEU A 1 84 ? -0.966 -0.572 0.639 1.00 97.19 84 LEU A CA 1
ATOM 683 C C . LEU A 1 84 ? -0.863 -0.052 2.074 1.00 97.19 84 LEU A C 1
ATOM 685 O O . LEU A 1 84 ? -1.840 -0.128 2.812 1.00 97.19 84 LEU A O 1
ATOM 689 N N . HIS A 1 85 ? 0.256 0.573 2.441 1.00 94.81 85 HIS A N 1
ATOM 690 C CA . HIS A 1 85 ? 0.479 1.065 3.799 1.00 94.81 85 HIS A CA 1
ATOM 691 C C . HIS A 1 85 ? -0.556 2.113 4.243 1.00 94.81 85 HIS A C 1
ATOM 693 O O . HIS A 1 85 ? -1.030 2.100 5.385 1.00 94.81 85 HIS A O 1
ATOM 699 N N . LEU A 1 86 ? -0.938 3.026 3.344 1.00 94.81 86 LEU A N 1
ATOM 700 C CA . LEU A 1 86 ? -1.953 4.042 3.632 1.00 94.81 86 LEU A CA 1
ATOM 701 C C . LEU A 1 86 ? -3.336 3.410 3.816 1.00 94.81 86 LEU A C 1
ATOM 703 O O . LEU A 1 86 ? -4.048 3.760 4.764 1.00 94.81 86 LEU A O 1
ATOM 707 N N . ARG A 1 87 ? -3.693 2.427 2.980 1.00 96.94 87 ARG A N 1
ATOM 708 C CA . ARG A 1 87 ? -4.952 1.691 3.124 1.00 96.94 87 ARG A CA 1
ATOM 709 C C . ARG A 1 87 ? -4.981 0.860 4.405 1.00 96.94 87 ARG A C 1
ATOM 711 O O . ARG A 1 87 ? -5.965 0.920 5.137 1.00 96.94 87 ARG A O 1
ATOM 718 N N . GLU A 1 88 ? -3.905 0.144 4.718 1.00 96.69 88 GLU A N 1
ATOM 719 C CA . GLU A 1 88 ? -3.744 -0.599 5.974 1.00 96.69 88 GLU A CA 1
ATOM 720 C C . GLU A 1 88 ? -3.932 0.314 7.187 1.00 96.69 88 GLU A C 1
ATOM 722 O O . GLU A 1 88 ? -4.652 -0.031 8.125 1.00 96.69 88 GLU A O 1
ATOM 727 N N . THR A 1 89 ? -3.335 1.508 7.147 1.00 94.44 89 THR A N 1
ATOM 728 C CA . THR A 1 89 ? -3.460 2.515 8.207 1.00 94.44 89 THR A CA 1
ATOM 729 C C . THR A 1 89 ? -4.905 2.985 8.370 1.00 94.44 89 THR A C 1
ATOM 731 O O . THR A 1 89 ? -5.406 3.033 9.497 1.00 94.44 89 THR A O 1
ATOM 734 N N . ASN A 1 90 ? -5.602 3.275 7.267 1.00 94.62 90 ASN A N 1
ATOM 735 C CA . ASN A 1 90 ? -7.011 3.673 7.287 1.00 94.62 90 ASN A CA 1
ATOM 736 C C . ASN A 1 90 ? -7.922 2.552 7.816 1.00 94.62 90 ASN A C 1
ATOM 738 O O . ASN A 1 90 ? -8.750 2.794 8.696 1.00 94.62 90 ASN A O 1
ATOM 742 N N . VAL A 1 91 ? -7.742 1.313 7.355 1.00 96.69 91 VAL A N 1
ATOM 743 C CA . VAL A 1 91 ? -8.530 0.162 7.827 1.00 96.69 91 VAL A CA 1
ATOM 744 C C . VAL A 1 91 ? -8.261 -0.114 9.310 1.00 96.69 91 VAL A C 1
ATOM 746 O O . VAL A 1 91 ? -9.201 -0.303 10.085 1.00 96.69 91 VAL A O 1
ATOM 749 N N . ALA A 1 92 ? -7.001 -0.059 9.751 1.00 95.50 92 ALA A N 1
ATOM 750 C CA . ALA A 1 92 ? -6.647 -0.201 11.162 1.00 95.50 92 ALA A CA 1
ATOM 751 C C . ALA A 1 92 ? -7.265 0.914 12.023 1.00 95.50 92 ALA A C 1
ATOM 753 O O . ALA A 1 92 ? -7.735 0.648 13.130 1.00 95.50 92 ALA A O 1
ATOM 754 N N . GLN A 1 93 ? -7.328 2.151 11.518 1.00 93.50 93 GLN A N 1
ATOM 755 C CA . GLN A 1 93 ? -8.008 3.265 12.186 1.00 93.50 93 GLN A CA 1
ATOM 756 C C . GLN A 1 93 ? -9.503 2.976 12.390 1.00 93.50 93 GLN A C 1
ATOM 758 O O . GLN A 1 93 ? -10.009 3.171 13.496 1.00 93.50 93 GLN A O 1
ATOM 763 N N . MET A 1 94 ? -10.198 2.480 11.363 1.00 94.56 94 MET A N 1
ATOM 764 C CA . MET A 1 94 ? -11.623 2.128 11.446 1.00 94.56 94 MET A CA 1
ATOM 765 C C . MET A 1 94 ? -11.867 0.984 12.442 1.00 94.56 94 MET A C 1
ATOM 767 O O . MET A 1 94 ? -12.760 1.066 13.283 1.00 94.56 94 MET A O 1
ATOM 771 N N . LEU A 1 95 ? -11.019 -0.047 12.426 1.00 96.31 95 LEU A N 1
ATOM 772 C CA . LEU A 1 95 ? -11.080 -1.147 13.392 1.00 96.31 95 LEU A CA 1
ATOM 773 C C . LEU A 1 95 ? -10.841 -0.665 14.833 1.00 96.31 95 LEU A C 1
ATOM 775 O O . LEU A 1 95 ? -11.532 -1.095 15.757 1.00 96.31 95 LEU A O 1
ATOM 779 N N . ARG A 1 96 ? -9.914 0.280 15.047 1.00 94.44 96 ARG A N 1
ATOM 780 C CA . ARG A 1 96 ? -9.722 0.913 16.364 1.00 94.44 96 ARG A CA 1
ATOM 781 C C . ARG A 1 96 ? -10.953 1.689 16.824 1.00 94.44 96 ARG A C 1
ATOM 783 O O . ARG A 1 96 ? -11.231 1.690 18.020 1.00 94.44 96 ARG A O 1
ATOM 790 N N . GLN A 1 97 ? -11.682 2.338 15.916 1.00 94.06 97 GLN A N 1
ATOM 791 C CA . GLN A 1 97 ? -12.921 3.045 16.259 1.00 94.06 97 GLN A CA 1
ATOM 792 C C . GLN A 1 97 ? -14.020 2.082 16.729 1.00 94.06 97 GLN A C 1
ATOM 794 O O . GLN A 1 97 ? -14.739 2.413 17.671 1.00 94.06 97 GLN A O 1
ATOM 799 N N . ASP A 1 98 ? -14.118 0.884 16.140 1.00 96.00 98 ASP A N 1
ATOM 800 C CA . ASP A 1 98 ? -15.020 -0.167 16.632 1.00 96.00 98 ASP A CA 1
ATOM 801 C C . ASP A 1 98 ? -14.656 -0.594 18.059 1.00 96.00 98 ASP A C 1
ATOM 803 O O . ASP A 1 98 ? -15.511 -0.572 18.949 1.00 96.00 98 ASP A O 1
ATOM 807 N N . LEU A 1 99 ? -13.372 -0.875 18.305 1.00 94.88 99 LEU A N 1
ATOM 808 C CA . LEU A 1 99 ? -12.873 -1.257 19.630 1.00 94.88 99 LEU A CA 1
ATOM 809 C C . LEU A 1 99 ? -13.082 -0.154 20.677 1.00 94.88 99 LEU A C 1
ATOM 811 O O . LEU A 1 99 ? -13.468 -0.443 21.808 1.00 94.88 99 LEU A O 1
ATOM 815 N N . ALA A 1 100 ? -12.837 1.107 20.313 1.00 94.00 100 ALA A N 1
ATOM 816 C CA . ALA A 1 100 ? -13.033 2.257 21.196 1.00 94.00 100 ALA A CA 1
ATOM 817 C C . ALA A 1 100 ? -14.510 2.467 21.559 1.00 94.00 100 ALA A C 1
ATOM 819 O O . ALA A 1 100 ? -14.817 2.937 22.651 1.00 94.00 100 ALA A O 1
ATOM 820 N N . ALA A 1 101 ? -15.424 2.084 20.667 1.00 95.69 101 ALA A N 1
ATOM 821 C CA . ALA A 1 101 ? -16.859 2.127 20.908 1.00 95.69 101 ALA A CA 1
ATOM 822 C C . ALA A 1 101 ? -17.407 0.876 21.624 1.00 95.69 101 ALA A C 1
ATOM 824 O O . ALA A 1 101 ? -18.623 0.744 21.759 1.00 95.69 101 ALA A O 1
ATOM 825 N N . GLY A 1 102 ? -16.542 -0.056 22.047 1.00 95.75 102 GLY A N 1
ATOM 826 C CA . GLY A 1 102 ? -16.948 -1.307 22.694 1.00 95.75 102 GLY A CA 1
ATOM 827 C C . GLY A 1 102 ? -17.697 -2.270 21.768 1.00 95.75 102 GLY A C 1
ATOM 828 O O . GLY A 1 102 ? -18.413 -3.147 22.248 1.00 95.75 102 GLY A O 1
ATOM 829 N N . ARG A 1 103 ? -17.565 -2.102 20.447 1.00 95.25 103 ARG A N 1
ATOM 830 C CA . ARG A 1 103 ? -18.180 -2.975 19.442 1.00 95.25 103 ARG A CA 1
ATOM 831 C C . ARG A 1 103 ? -17.186 -4.038 18.967 1.00 95.25 103 ARG A C 1
ATOM 833 O O . ARG A 1 103 ? -15.978 -3.793 18.982 1.00 95.25 103 ARG A O 1
ATOM 840 N N . PRO A 1 104 ? -17.669 -5.206 18.506 1.00 95.69 104 PRO A N 1
ATOM 841 C CA . PRO A 1 104 ? -16.808 -6.150 17.808 1.00 95.69 104 PRO A CA 1
ATOM 842 C C . PRO A 1 104 ? -16.245 -5.510 16.534 1.00 95.69 104 PRO A C 1
ATOM 844 O O . PRO A 1 104 ? -16.926 -4.730 15.868 1.00 95.69 104 PRO A O 1
ATOM 847 N N . MET A 1 105 ? -15.012 -5.874 16.183 1.00 96.88 105 MET A N 1
ATOM 848 C CA . MET A 1 105 ? -14.389 -5.444 14.933 1.00 96.88 105 MET A CA 1
ATOM 849 C C . MET A 1 105 ? -15.213 -5.898 13.726 1.00 96.88 105 MET A C 1
ATOM 851 O O . MET A 1 105 ? -15.544 -7.081 13.598 1.00 96.88 105 MET A O 1
ATOM 855 N N . THR A 1 106 ? -15.496 -4.972 12.811 1.00 97.62 106 THR A N 1
ATOM 856 C CA . THR A 1 106 ? -16.211 -5.278 11.569 1.00 97.62 106 THR A CA 1
ATOM 857 C C . THR A 1 106 ? -15.482 -6.361 10.763 1.00 97.62 106 THR A C 1
ATOM 859 O O . THR A 1 106 ? -14.369 -6.155 10.278 1.00 97.62 106 THR A O 1
ATOM 862 N N . ALA A 1 107 ? -16.124 -7.518 10.563 1.00 97.50 107 ALA A N 1
ATOM 863 C CA . ALA A 1 107 ? -15.501 -8.692 9.940 1.00 97.50 107 ALA A CA 1
ATOM 864 C C . ALA A 1 107 ? -14.981 -8.435 8.513 1.00 97.50 107 ALA A C 1
ATOM 866 O O . ALA A 1 107 ? -13.947 -8.977 8.122 1.00 97.50 107 ALA A O 1
ATOM 867 N N . ALA A 1 108 ? -15.671 -7.584 7.746 1.00 98.00 108 ALA A N 1
ATOM 868 C CA . ALA A 1 108 ? -15.227 -7.183 6.413 1.00 98.00 108 ALA A CA 1
ATOM 869 C C . ALA A 1 108 ? -13.887 -6.429 6.457 1.00 98.00 108 ALA A C 1
ATOM 871 O O . ALA A 1 108 ? -13.005 -6.729 5.660 1.00 98.00 108 ALA A O 1
ATOM 872 N N . LEU A 1 109 ? -13.707 -5.529 7.429 1.00 97.75 109 LEU A N 1
ATOM 873 C CA . LEU A 1 109 ? -12.472 -4.761 7.612 1.00 97.75 109 LEU A CA 1
ATOM 874 C C . LEU A 1 109 ? -11.324 -5.632 8.135 1.00 97.75 109 LEU A C 1
ATOM 876 O O . LEU A 1 109 ? -10.183 -5.456 7.724 1.00 97.75 109 LEU A O 1
ATOM 880 N N . VAL A 1 110 ? -11.614 -6.610 9.000 1.00 97.94 110 VAL A N 1
ATOM 881 C CA . VAL A 1 110 ? -10.625 -7.619 9.426 1.00 97.94 110 VAL A CA 1
ATOM 882 C C . VAL A 1 110 ? -10.141 -8.416 8.210 1.00 97.94 110 VAL A C 1
ATOM 884 O O . VAL A 1 110 ? -8.944 -8.542 7.961 1.00 97.94 110 VAL A O 1
ATOM 887 N N . LYS A 1 111 ? -11.070 -8.911 7.389 1.00 98.12 111 LYS A N 1
ATOM 888 C CA . LYS A 1 111 ? -10.711 -9.623 6.160 1.00 98.12 111 LYS A CA 1
ATOM 889 C C . LYS A 1 111 ? -9.891 -8.743 5.213 1.00 98.12 111 LYS A C 1
ATOM 891 O O . LYS A 1 111 ? -8.888 -9.212 4.681 1.00 98.12 111 LYS A O 1
ATOM 896 N N . GLU A 1 112 ? -10.304 -7.495 5.021 1.00 98.19 112 GLU A N 1
ATOM 897 C CA . GLU A 1 112 ? -9.610 -6.537 4.161 1.00 98.19 112 GLU A CA 1
ATOM 898 C C . GLU A 1 112 ? -8.177 -6.275 4.640 1.00 98.19 112 GLU A C 1
ATOM 900 O O . GLU A 1 112 ? -7.247 -6.385 3.846 1.00 98.19 112 GLU A O 1
ATOM 905 N N . LEU A 1 113 ? -7.965 -6.015 5.934 1.00 98.06 113 LEU A N 1
ATOM 906 C CA . LEU A 1 113 ? -6.624 -5.787 6.480 1.00 98.06 113 LEU A CA 1
ATOM 907 C C . LEU A 1 113 ? -5.706 -6.998 6.276 1.00 98.06 113 LEU A C 1
ATOM 909 O O . LEU A 1 113 ? -4.545 -6.836 5.910 1.00 98.06 113 LEU A O 1
ATOM 913 N N . GLY A 1 114 ? -6.233 -8.214 6.450 1.00 97.69 114 GLY A N 1
ATOM 914 C CA . GLY A 1 114 ? -5.486 -9.434 6.147 1.00 97.69 114 GLY A CA 1
ATOM 915 C C . GLY A 1 114 ? -5.055 -9.515 4.680 1.00 97.69 114 GLY A C 1
ATOM 916 O O . GLY A 1 114 ? -3.899 -9.825 4.402 1.00 97.69 114 GLY A O 1
ATOM 917 N N . GLN A 1 115 ? -5.959 -9.182 3.753 1.00 98.25 115 GLN A N 1
ATOM 918 C CA . GLN A 1 115 ? -5.669 -9.170 2.316 1.00 98.25 115 GLN A CA 1
ATOM 919 C C . GLN A 1 115 ? -4.626 -8.113 1.941 1.00 98.25 115 GLN A C 1
ATOM 921 O O . GLN A 1 115 ? -3.767 -8.379 1.105 1.00 98.25 115 GLN A O 1
ATOM 926 N N . LEU A 1 116 ? -4.679 -6.931 2.555 1.00 97.88 116 LEU A N 1
ATOM 927 C CA . LEU A 1 116 ? -3.702 -5.869 2.313 1.00 97.88 116 LEU A CA 1
ATOM 928 C C . LEU A 1 116 ? -2.298 -6.288 2.759 1.00 97.88 116 LEU A C 1
ATOM 930 O O . LEU A 1 116 ? -1.363 -6.181 1.969 1.00 97.88 116 LEU A O 1
ATOM 934 N N . LEU A 1 117 ? -2.176 -6.878 3.952 1.00 97.12 117 LEU A N 1
ATOM 935 C CA . LEU A 1 117 ? -0.897 -7.387 4.451 1.00 97.12 117 LEU A CA 1
ATOM 936 C C . LEU A 1 117 ? -0.344 -8.522 3.573 1.00 97.12 117 LEU A C 1
ATOM 938 O O . LEU A 1 117 ? 0.863 -8.597 3.358 1.00 97.12 117 LEU A O 1
ATOM 942 N N . ASP A 1 118 ? -1.207 -9.395 3.039 1.00 97.50 118 ASP A N 1
ATOM 943 C CA . ASP A 1 118 ? -0.797 -10.423 2.069 1.00 97.50 118 ASP A CA 1
ATOM 944 C C . ASP A 1 118 ? -0.244 -9.794 0.776 1.00 97.50 118 ASP A C 1
ATOM 946 O O . ASP A 1 118 ? 0.781 -10.237 0.249 1.00 97.50 118 ASP A O 1
ATOM 950 N N . LEU A 1 119 ? -0.886 -8.730 0.282 1.00 97.12 119 LEU A N 1
ATOM 951 C CA . LEU A 1 119 ? -0.422 -7.988 -0.890 1.00 97.12 119 LEU A CA 1
ATOM 952 C C . LEU A 1 119 ? 0.900 -7.252 -0.629 1.00 97.12 119 LEU A C 1
ATOM 954 O O . LEU A 1 119 ? 1.745 -7.214 -1.524 1.00 97.12 119 LEU A O 1
ATOM 958 N N . ASP A 1 120 ? 1.112 -6.697 0.568 1.00 95.50 120 ASP A N 1
ATOM 959 C CA . ASP A 1 120 ? 2.363 -6.000 0.904 1.00 95.50 120 ASP A CA 1
ATOM 960 C C . ASP A 1 120 ? 3.524 -6.989 1.057 1.00 95.50 120 ASP A C 1
ATOM 962 O O . ASP A 1 120 ? 4.602 -6.786 0.496 1.00 95.50 120 ASP A O 1
ATOM 966 N N . VAL A 1 121 ? 3.276 -8.144 1.685 1.00 95.69 121 VAL A N 1
ATOM 967 C CA . VAL A 1 121 ? 4.234 -9.262 1.714 1.00 95.69 121 VAL A CA 1
ATOM 968 C C . VAL A 1 121 ? 4.631 -9.689 0.300 1.00 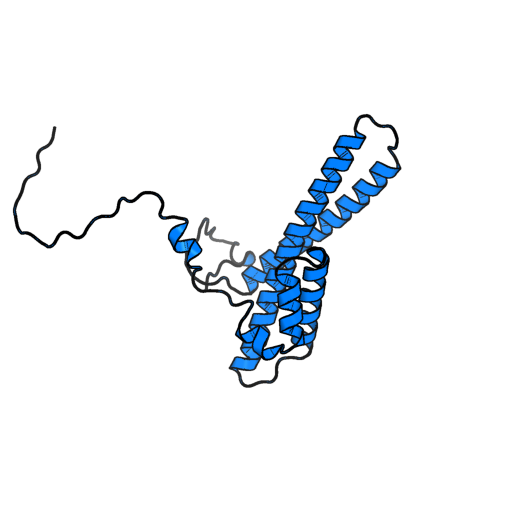95.69 121 VAL A C 1
ATOM 970 O O . VAL A 1 121 ? 5.821 -9.863 0.029 1.00 95.69 121 VAL A O 1
ATOM 973 N N . ALA A 1 122 ? 3.667 -9.827 -0.614 1.00 95.62 122 ALA A N 1
ATOM 974 C CA . ALA A 1 122 ? 3.953 -10.173 -2.004 1.00 95.62 122 ALA A CA 1
ATOM 975 C C . ALA A 1 122 ? 4.754 -9.073 -2.724 1.00 95.62 122 ALA A C 1
ATOM 977 O O . ALA A 1 122 ? 5.706 -9.371 -3.447 1.00 95.62 122 ALA A O 1
ATOM 978 N N . ASN A 1 123 ? 4.415 -7.801 -2.503 1.00 94.50 123 ASN A N 1
ATOM 979 C CA . ASN A 1 123 ? 5.104 -6.667 -3.119 1.00 94.50 123 ASN A CA 1
ATOM 980 C C . ASN A 1 123 ? 6.559 -6.514 -2.634 1.00 94.50 123 ASN A C 1
ATOM 982 O O . ASN A 1 123 ? 7.413 -6.070 -3.403 1.00 94.50 123 ASN A O 1
ATOM 986 N N . GLN A 1 124 ? 6.850 -6.913 -1.392 1.00 89.94 124 GLN A N 1
ATOM 987 C CA . GLN A 1 124 ? 8.194 -6.897 -0.795 1.00 89.94 124 GLN A CA 1
ATOM 988 C C . GLN A 1 124 ? 8.942 -8.234 -0.925 1.00 89.94 124 GLN A C 1
ATOM 990 O O . GLN A 1 124 ? 9.924 -8.465 -0.218 1.00 89.94 124 GLN A O 1
ATOM 995 N N . GLU A 1 125 ? 8.494 -9.121 -1.820 1.00 90.50 125 GLU A N 1
ATOM 996 C CA . GLU A 1 125 ? 9.129 -10.419 -2.098 1.00 90.50 125 GLU A CA 1
ATOM 997 C C . GLU A 1 125 ? 9.323 -11.296 -0.849 1.00 90.50 125 GLU A C 1
ATOM 999 O O . GLU A 1 125 ? 10.325 -12.000 -0.715 1.00 90.50 125 GLU A O 1
ATOM 1004 N N . VAL A 1 126 ? 8.358 -11.267 0.077 1.00 87.50 126 VAL A N 1
ATOM 1005 C CA . VAL A 1 126 ? 8.376 -12.076 1.309 1.00 87.50 126 VAL A CA 1
ATOM 1006 C C . VAL A 1 126 ? 9.603 -11.776 2.184 1.00 87.50 126 VAL A C 1
ATOM 1008 O O . VAL A 1 126 ? 10.194 -12.657 2.809 1.00 87.50 126 VAL A O 1
ATOM 1011 N N . ARG A 1 127 ? 10.014 -10.506 2.232 1.00 81.38 127 ARG A N 1
ATOM 1012 C CA . ARG A 1 127 ? 11.140 -10.032 3.046 1.00 81.38 127 ARG A CA 1
ATOM 1013 C C . ARG A 1 127 ? 10.743 -8.831 3.894 1.00 81.38 127 ARG A C 1
ATOM 1015 O O . ARG A 1 127 ? 9.720 -8.190 3.682 1.00 81.38 127 ARG A O 1
ATOM 1022 N N . GLY A 1 128 ? 11.593 -8.517 4.867 1.00 85.00 128 GLY A N 1
ATOM 1023 C CA . GLY A 1 128 ? 11.455 -7.319 5.686 1.00 85.00 128 GLY A CA 1
ATOM 1024 C C . GLY A 1 128 ? 10.371 -7.418 6.759 1.00 85.00 128 GLY A C 1
ATOM 1025 O O . GLY A 1 128 ? 9.951 -8.496 7.179 1.00 85.00 128 GLY A O 1
ATOM 1026 N N . ARG A 1 129 ? 9.950 -6.249 7.249 1.00 87.75 129 ARG A N 1
ATOM 1027 C CA . ARG A 1 129 ? 9.076 -6.117 8.424 1.00 87.75 129 ARG A CA 1
ATOM 1028 C C . ARG A 1 129 ? 7.643 -6.594 8.170 1.00 87.75 129 ARG A C 1
ATOM 1030 O O . ARG A 1 129 ? 6.958 -6.965 9.117 1.00 87.75 129 ARG A O 1
ATOM 1037 N N . VAL A 1 130 ? 7.193 -6.595 6.918 1.00 88.25 130 VAL A N 1
ATOM 1038 C CA . VAL A 1 130 ? 5.805 -6.917 6.550 1.00 88.25 130 VAL A CA 1
ATOM 1039 C C . VAL A 1 130 ? 5.439 -8.377 6.787 1.00 88.25 130 VAL A C 1
ATOM 1041 O O . VAL A 1 130 ? 4.319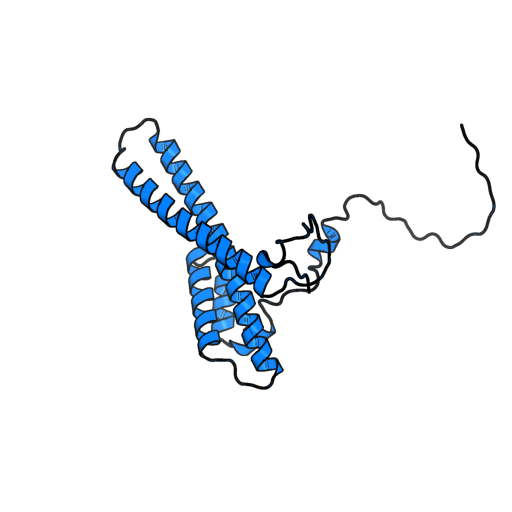 -8.664 7.194 1.00 88.25 130 VAL A O 1
ATOM 1044 N N . VAL A 1 131 ? 6.400 -9.294 6.645 1.00 90.81 131 VAL A N 1
ATOM 1045 C CA . VAL A 1 131 ? 6.206 -10.720 6.958 1.00 90.81 131 VAL A CA 1
ATOM 1046 C C . VAL A 1 131 ? 5.891 -10.902 8.441 1.00 90.81 131 VAL A C 1
ATOM 1048 O O . VAL A 1 131 ? 4.965 -11.622 8.812 1.00 90.81 131 VAL A O 1
ATOM 1051 N N . GLU A 1 132 ? 6.623 -10.189 9.295 1.00 92.00 132 GLU A N 1
ATOM 1052 C CA . GLU A 1 132 ? 6.401 -10.210 10.737 1.00 92.00 132 GLU A CA 1
ATOM 1053 C C . GLU A 1 132 ? 5.076 -9.538 11.116 1.00 92.00 132 GLU A C 1
ATOM 1055 O O . GLU A 1 132 ? 4.326 -10.072 11.930 1.00 92.00 132 GLU A O 1
ATOM 1060 N N . MET A 1 133 ? 4.733 -8.410 10.485 1.00 91.62 133 MET A N 1
ATOM 1061 C CA . MET A 1 133 ? 3.430 -7.761 10.684 1.00 91.62 133 MET A CA 1
ATOM 1062 C C . MET A 1 133 ? 2.279 -8.701 10.323 1.00 91.62 133 MET A C 1
ATOM 1064 O O . MET A 1 133 ? 1.317 -8.824 11.081 1.00 91.62 133 MET A O 1
ATOM 1068 N N . ARG A 1 134 ? 2.404 -9.424 9.206 1.00 95.56 134 ARG A N 1
ATOM 1069 C CA . ARG A 1 134 ? 1.420 -10.412 8.774 1.00 95.56 134 ARG A CA 1
ATOM 1070 C C . ARG A 1 134 ? 1.277 -11.563 9.769 1.00 95.56 134 ARG A C 1
ATOM 1072 O O . ARG A 1 134 ? 0.147 -11.960 10.062 1.00 95.56 134 ARG A O 1
ATOM 1079 N N . ARG A 1 135 ? 2.392 -12.073 10.306 1.00 96.12 135 ARG A N 1
ATOM 1080 C CA . ARG A 1 135 ? 2.402 -13.111 11.350 1.00 96.12 135 ARG A CA 1
ATOM 1081 C C . ARG A 1 135 ? 1.684 -12.633 12.611 1.00 96.12 135 ARG A C 1
ATOM 1083 O O . ARG A 1 135 ? 0.753 -13.291 13.063 1.00 96.12 135 ARG A O 1
ATOM 1090 N N . LEU A 1 136 ? 2.061 -11.464 13.130 1.00 95.44 136 LEU A N 1
ATOM 1091 C CA . LEU A 1 136 ? 1.447 -10.867 14.321 1.00 95.44 136 LEU A CA 1
ATOM 1092 C C . LEU A 1 136 ? -0.057 -10.631 14.134 1.00 95.44 136 LEU A C 1
ATOM 1094 O O . LEU A 1 136 ? -0.840 -10.836 15.061 1.00 95.44 136 LEU A O 1
ATOM 1098 N N . TYR A 1 137 ? -0.467 -10.240 12.926 1.00 96.56 137 TYR A N 1
ATOM 1099 C CA . TYR A 1 137 ? -1.874 -10.077 12.588 1.00 96.56 137 TYR A CA 1
ATOM 1100 C C . TYR A 1 137 ? -2.652 -11.401 12.620 1.00 96.56 137 TYR A C 1
ATOM 1102 O O . TYR A 1 137 ? -3.775 -11.420 13.111 1.00 96.56 137 TYR A O 1
ATOM 1110 N N . LEU A 1 138 ? -2.073 -12.510 12.139 1.00 95.44 138 LEU A N 1
ATOM 1111 C CA . LEU A 1 138 ? -2.713 -13.835 12.196 1.00 95.44 138 LEU A CA 1
ATOM 1112 C C . LEU A 1 138 ? -2.903 -14.342 13.623 1.00 95.44 138 LEU A C 1
ATOM 1114 O O . LEU A 1 138 ? -3.907 -14.989 13.907 1.00 95.44 138 LEU A O 1
ATOM 1118 N N . GLU A 1 139 ? -1.940 -14.071 14.499 1.00 96.69 139 GLU A N 1
ATOM 1119 C CA . GLU A 1 139 ? -1.976 -14.547 15.883 1.00 96.69 139 GLU A CA 1
ATOM 1120 C C . GLU A 1 139 ? -3.070 -13.861 16.689 1.00 96.69 139 GLU A C 1
ATOM 1122 O O . GLU A 1 139 ? -3.806 -14.513 17.430 1.00 96.69 139 GLU A O 1
ATOM 1127 N N . ASN A 1 140 ? -3.173 -12.538 16.558 1.00 96.31 140 ASN A N 1
ATOM 1128 C CA . ASN A 1 140 ? -4.189 -11.769 17.254 1.00 96.31 140 ASN A CA 1
ATOM 1129 C C . ASN A 1 140 ? -4.481 -10.450 16.515 1.00 96.31 140 ASN A C 1
ATOM 1131 O O . ASN A 1 140 ? -3.824 -9.435 16.782 1.00 96.31 140 ASN A O 1
ATOM 1135 N N . PRO A 1 141 ? -5.498 -10.433 15.630 1.00 95.50 141 PRO A N 1
ATOM 1136 C CA . PRO A 1 141 ? -5.893 -9.234 14.895 1.00 95.50 141 PRO A CA 1
ATOM 1137 C C . PRO A 1 141 ? -6.208 -8.038 15.801 1.00 95.50 141 PRO A C 1
ATOM 1139 O O . PRO A 1 141 ? -5.862 -6.903 15.476 1.00 95.50 141 PRO A O 1
ATOM 1142 N N . GLU A 1 142 ? -6.835 -8.278 16.957 1.00 94.81 142 GLU A N 1
ATOM 1143 C CA . GLU A 1 142 ? -7.205 -7.210 17.885 1.00 94.81 142 GLU A CA 1
ATOM 1144 C C . GLU A 1 142 ? -5.964 -6.582 18.532 1.00 94.81 142 GLU A C 1
ATOM 1146 O O . GLU A 1 142 ? -5.797 -5.359 18.517 1.00 94.81 142 GLU A O 1
ATOM 1151 N N . ALA A 1 143 ? -5.062 -7.408 19.069 1.00 94.56 143 ALA A N 1
ATOM 1152 C CA . ALA A 1 143 ? -3.823 -6.929 19.677 1.00 94.56 143 ALA A CA 1
ATOM 1153 C C . ALA A 1 143 ? -2.931 -6.216 18.651 1.00 94.56 143 ALA A C 1
ATOM 1155 O O . ALA A 1 143 ? -2.298 -5.209 18.979 1.00 94.56 143 ALA A O 1
ATOM 1156 N N . PHE A 1 144 ? -2.919 -6.697 17.404 1.00 95.31 144 PHE A N 1
ATOM 1157 C CA . PHE A 1 144 ? -2.196 -6.063 16.311 1.00 95.31 144 PHE A CA 1
ATOM 1158 C C . PHE A 1 144 ? -2.690 -4.634 16.058 1.00 95.31 144 PHE A C 1
ATOM 1160 O O . PHE A 1 144 ? -1.902 -3.691 16.121 1.00 95.31 144 PHE A O 1
ATOM 1167 N N . VAL A 1 145 ? -3.995 -4.455 15.836 1.00 94.12 145 VAL A N 1
ATOM 1168 C CA . VAL A 1 145 ? -4.603 -3.154 15.501 1.00 94.12 145 VAL A CA 1
ATOM 1169 C C . VAL A 1 145 ? -4.442 -2.126 16.630 1.00 94.12 145 VAL A C 1
ATOM 1171 O O . VAL A 1 145 ? -4.329 -0.923 16.368 1.00 94.12 145 VAL A O 1
ATOM 1174 N N . ARG A 1 146 ? -4.391 -2.586 17.888 1.00 92.56 146 ARG A N 1
ATOM 1175 C CA . ARG A 1 146 ? -4.123 -1.737 19.061 1.00 92.56 146 ARG A CA 1
ATOM 1176 C C . ARG A 1 146 ? -2.674 -1.245 19.140 1.00 92.56 146 ARG A C 1
ATOM 1178 O O . ARG A 1 146 ? -2.440 -0.205 19.747 1.00 92.56 146 ARG A O 1
ATOM 1185 N N . ARG A 1 147 ? -1.713 -1.986 18.576 1.00 90.88 147 ARG A N 1
ATOM 1186 C CA . ARG A 1 147 ? -0.269 -1.745 18.752 1.00 90.88 147 ARG A CA 1
ATOM 1187 C C . ARG A 1 147 ? 0.431 -1.185 17.514 1.00 90.88 147 ARG A C 1
ATOM 1189 O O . ARG A 1 147 ? 1.411 -0.457 17.659 1.00 90.88 147 ARG A O 1
ATOM 1196 N N . TYR A 1 148 ? -0.031 -1.536 16.321 1.00 90.81 148 TYR A N 1
ATOM 1197 C CA . TYR A 1 148 ? 0.622 -1.215 15.052 1.00 90.81 148 TYR A CA 1
ATOM 1198 C C . TYR A 1 148 ? -0.241 -0.307 14.176 1.00 90.81 148 TYR A C 1
ATOM 1200 O O . TYR A 1 148 ? -1.423 -0.091 14.449 1.00 90.81 148 TYR A O 1
ATOM 1208 N N . LEU A 1 149 ? 0.376 0.245 13.122 1.00 86.69 149 LEU A N 1
ATOM 1209 C CA . LEU A 1 149 ? -0.275 1.161 12.174 1.00 86.69 149 LEU A CA 1
ATOM 1210 C C . LEU A 1 149 ? -0.957 2.336 12.897 1.00 86.69 149 LEU A C 1
ATOM 1212 O O . LEU A 1 149 ? -2.081 2.735 12.579 1.00 86.69 149 LEU A O 1
ATOM 1216 N N . ILE A 1 150 ? -0.298 2.818 13.954 1.00 82.00 150 ILE A N 1
ATOM 1217 C CA . ILE A 1 150 ? -0.732 3.968 14.738 1.00 82.00 150 ILE A CA 1
ATOM 1218 C C . ILE A 1 150 ? -0.147 5.205 14.056 1.00 82.00 150 ILE A C 1
ATOM 1220 O O . ILE A 1 150 ? 1.074 5.264 13.895 1.00 82.00 150 ILE A O 1
ATOM 1224 N N . PRO A 1 151 ? -0.973 6.200 13.697 1.00 65.50 151 PRO A N 1
ATOM 1225 C CA . PRO A 1 151 ? -0.482 7.523 13.344 1.00 65.50 151 PRO A CA 1
ATOM 1226 C C . PRO A 1 151 ? 0.239 8.093 14.575 1.00 65.50 151 PRO A C 1
ATOM 1228 O O . PRO A 1 151 ? -0.398 8.492 15.553 1.00 65.50 151 PRO A O 1
ATOM 1231 N N . VAL A 1 152 ? 1.569 8.009 14.610 1.00 64.31 152 VAL A N 1
ATOM 1232 C CA . VAL A 1 152 ? 2.350 8.495 15.752 1.00 64.31 152 VAL A CA 1
ATOM 1233 C C . VAL A 1 152 ? 2.310 10.016 15.778 1.00 64.31 152 VAL A C 1
ATOM 1235 O O . VAL A 1 152 ? 2.588 10.675 14.780 1.00 64.31 152 VAL A O 1
ATOM 1238 N N . GLY A 1 153 ? 2.001 10.587 16.943 1.00 47.41 153 GLY A N 1
ATOM 1239 C CA . GLY A 1 153 ? 2.305 11.985 17.218 1.00 47.41 153 GLY A CA 1
ATOM 1240 C C . GLY A 1 153 ? 3.816 12.150 17.312 1.00 47.41 153 GLY A C 1
ATOM 1241 O O . GLY A 1 153 ? 4.371 11.850 18.359 1.00 47.41 153 GLY A O 1
ATOM 1242 N N . VAL A 1 154 ? 4.438 12.617 16.227 1.00 44.97 154 VAL A N 1
ATOM 1243 C CA . VAL A 1 154 ? 5.866 12.951 16.099 1.00 44.97 154 VAL A CA 1
ATOM 1244 C C . VAL A 1 154 ? 6.796 11.776 16.407 1.00 44.97 154 VAL A C 1
ATOM 1246 O O . VAL A 1 154 ? 7.005 11.367 17.550 1.00 44.97 154 VAL A O 1
ATOM 1249 N N . THR A 1 155 ? 7.434 11.256 15.370 1.00 40.38 155 THR A N 1
ATOM 1250 C CA . THR A 1 155 ? 8.539 10.314 15.544 1.00 40.38 155 THR A CA 1
ATOM 1251 C C . THR A 1 155 ? 9.716 11.068 16.174 1.00 40.38 155 THR A C 1
ATOM 1253 O O . THR A 1 155 ? 10.052 12.163 15.732 1.00 40.38 155 THR A O 1
ATOM 1256 N N . LEU A 1 156 ? 10.389 10.506 17.187 1.00 37.53 156 LEU A N 1
ATOM 1257 C CA . LEU A 1 156 ? 11.613 11.092 17.779 1.00 37.53 156 LEU A CA 1
ATOM 1258 C C . LEU A 1 156 ? 12.663 11.453 16.708 1.00 37.53 156 LEU A C 1
ATOM 1260 O O . LEU A 1 156 ? 13.360 12.456 16.821 1.00 37.53 156 LEU A O 1
ATOM 1264 N N . THR A 1 157 ? 12.686 10.691 15.617 1.00 42.50 157 THR A N 1
ATOM 1265 C CA . THR A 1 157 ? 13.531 10.903 14.441 1.00 42.50 157 THR A CA 1
ATOM 1266 C C . THR A 1 157 ? 13.266 12.241 13.734 1.00 42.50 157 THR A C 1
ATOM 1268 O O . THR A 1 157 ? 14.186 12.832 13.178 1.00 42.50 157 THR A O 1
ATOM 1271 N N . GLU A 1 158 ? 12.044 12.777 13.791 1.00 39.66 158 GLU A N 1
ATOM 1272 C CA . GLU A 1 158 ? 11.683 14.068 13.182 1.00 39.66 158 GLU A CA 1
ATOM 1273 C C . GLU A 1 158 ? 12.152 15.264 14.025 1.00 39.66 158 GLU A C 1
ATOM 1275 O O . GLU A 1 158 ? 12.382 16.340 13.476 1.00 39.66 158 GLU A O 1
ATOM 1280 N N . ARG A 1 159 ? 12.371 15.083 15.339 1.00 35.88 159 ARG A N 1
ATOM 1281 C CA . ARG A 1 159 ? 12.977 16.122 16.195 1.00 35.88 159 ARG A CA 1
ATOM 1282 C C . ARG A 1 159 ? 14.461 16.328 15.905 1.00 35.88 159 ARG A C 1
ATOM 1284 O O . ARG A 1 159 ? 14.938 17.455 15.970 1.00 35.88 159 ARG A O 1
ATOM 1291 N N . GLU A 1 160 ? 15.183 15.260 15.584 1.00 34.50 160 GLU A N 1
ATOM 1292 C CA . GLU A 1 160 ? 16.641 15.309 15.404 1.00 34.50 160 GLU A CA 1
ATOM 1293 C C . GLU A 1 160 ? 17.062 15.608 13.957 1.00 34.50 160 GLU A C 1
ATOM 1295 O O . GLU A 1 160 ? 18.175 16.068 13.716 1.00 34.50 160 GLU A O 1
ATOM 1300 N N . SER A 1 161 ? 16.168 15.410 12.983 1.00 36.41 161 SER A N 1
ATOM 1301 C CA . SER A 1 161 ? 16.494 15.575 11.557 1.00 36.41 161 SER A CA 1
ATOM 1302 C C . SER A 1 161 ? 16.640 17.036 11.108 1.00 36.41 161 SER A C 1
ATOM 1304 O O . SER A 1 161 ? 17.266 17.290 10.082 1.00 36.41 161 SER A O 1
ATOM 1306 N N . PHE A 1 162 ? 16.115 17.997 11.878 1.00 38.72 162 PHE A N 1
ATOM 1307 C CA . PHE A 1 162 ? 16.190 19.437 11.576 1.00 38.72 162 PHE A CA 1
ATOM 1308 C C . PHE A 1 162 ? 17.030 20.249 12.574 1.00 38.72 162 PHE A C 1
ATOM 1310 O O . PHE A 1 162 ? 17.109 21.468 12.451 1.00 38.72 162 PHE A O 1
ATOM 1317 N N . SER A 1 163 ? 17.684 19.599 13.542 1.00 37.84 163 SER A N 1
ATOM 1318 C CA . SER A 1 163 ? 18.621 20.252 14.465 1.00 37.84 163 SER A CA 1
ATOM 1319 C C . SER A 1 163 ? 20.038 19.735 14.223 1.00 37.84 163 SER A C 1
ATOM 1321 O O . SER A 1 163 ? 20.661 19.104 15.070 1.00 37.84 163 SER A O 1
ATOM 1323 N N . ARG A 1 164 ? 20.552 19.977 13.016 1.00 38.66 164 ARG A N 1
ATOM 1324 C CA . ARG A 1 164 ? 21.996 20.104 12.826 1.00 38.66 164 ARG A CA 1
ATOM 1325 C C . ARG A 1 164 ? 22.276 21.597 12.737 1.00 38.66 164 ARG A C 1
ATOM 1327 O O . ARG A 1 164 ? 21.657 22.277 11.929 1.00 38.66 164 ARG A O 1
ATOM 1334 N N . ASP A 1 165 ? 23.158 22.051 13.620 1.00 44.66 165 ASP A N 1
ATOM 1335 C CA . ASP A 1 165 ? 23.692 23.411 13.74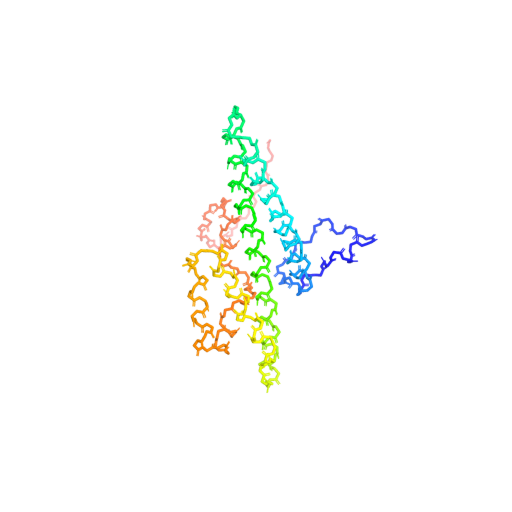8 1.00 44.66 165 ASP A CA 1
ATOM 1336 C C . ASP A 1 165 ? 22.940 24.365 14.685 1.00 44.66 165 ASP A C 1
ATOM 1338 O O . ASP A 1 165 ? 22.546 25.464 14.311 1.00 44.66 165 ASP A O 1
ATOM 1342 N N . LEU A 1 166 ? 22.871 24.001 15.968 1.00 35.19 166 LEU A N 1
ATOM 1343 C CA . LEU A 1 166 ? 23.109 24.979 17.034 1.00 35.19 166 LEU A CA 1
ATOM 1344 C C . LEU A 1 166 ? 24.089 24.364 18.047 1.00 35.19 166 LEU A C 1
ATOM 1346 O O . LEU A 1 166 ? 23.841 23.252 18.517 1.00 35.19 166 LEU A O 1
ATOM 1350 N N . PRO A 1 167 ? 25.219 25.026 18.363 1.00 33.16 167 PRO A N 1
ATOM 1351 C CA . PRO A 1 167 ? 26.162 24.508 19.346 1.00 33.16 167 PRO A CA 1
ATOM 1352 C C . PRO A 1 167 ? 25.492 24.429 20.728 1.00 33.16 167 PRO A C 1
ATOM 1354 O O . PRO A 1 167 ? 24.604 25.238 21.025 1.00 33.16 167 PRO A O 1
ATOM 1357 N N . PRO A 1 168 ? 25.901 23.472 21.581 1.00 34.09 168 PRO A N 1
ATOM 1358 C CA . PRO A 1 168 ? 25.309 23.300 22.898 1.00 34.09 168 PRO A CA 1
ATOM 1359 C C . PRO A 1 168 ? 25.562 24.574 23.700 1.00 34.09 168 PRO A C 1
ATOM 1361 O O . PRO A 1 168 ? 26.702 24.918 24.006 1.00 34.09 168 PRO A O 1
ATOM 1364 N N . THR A 1 169 ? 24.496 25.316 23.999 1.00 35.34 169 THR A N 1
ATOM 1365 C CA . THR A 1 169 ? 24.592 26.399 24.973 1.00 35.34 169 THR A CA 1
ATOM 1366 C C . THR A 1 169 ? 24.604 25.729 26.333 1.00 35.34 169 THR A C 1
ATOM 1368 O O . THR A 1 169 ? 23.559 25.368 26.875 1.00 35.34 169 THR A O 1
ATOM 1371 N N . ASP A 1 170 ? 25.815 25.484 26.823 1.00 35.12 170 ASP A N 1
ATOM 1372 C CA . ASP A 1 170 ? 26.044 25.105 28.200 1.00 35.12 170 ASP A CA 1
ATOM 1373 C C . ASP A 1 170 ? 25.361 26.109 29.128 1.00 35.12 170 ASP A C 1
ATOM 1375 O O . ASP A 1 170 ? 25.427 27.330 28.964 1.00 35.12 170 ASP A O 1
ATOM 1379 N N . LEU A 1 171 ? 24.686 25.518 30.104 1.00 40.97 171 LEU A N 1
ATOM 1380 C CA . LEU A 1 171 ? 24.273 26.084 31.374 1.00 40.97 171 LEU A CA 1
ATOM 1381 C C . LEU A 1 171 ? 25.180 27.243 31.817 1.00 40.97 171 LEU A C 1
ATOM 1383 O O . LEU A 1 171 ? 26.296 27.017 32.282 1.00 40.97 171 LEU A O 1
ATOM 1387 N N . LEU A 1 172 ? 24.665 28.472 31.779 1.00 31.03 172 LEU A N 1
ATOM 1388 C CA . LEU A 1 172 ? 25.188 29.556 32.607 1.00 31.03 172 LEU A CA 1
ATOM 1389 C C . LEU A 1 172 ? 24.046 30.165 33.440 1.00 31.03 172 LEU A C 1
ATOM 1391 O O . LEU A 1 172 ? 22.989 30.483 32.888 1.00 31.03 172 LEU A O 1
ATOM 1395 N N . PRO A 1 173 ? 24.213 30.276 34.774 1.00 31.97 173 PRO A N 1
ATOM 1396 C CA . PRO A 1 173 ? 23.210 30.836 35.677 1.00 31.97 173 PRO A CA 1
ATOM 1397 C C . PRO A 1 173 ? 23.103 32.364 35.511 1.00 31.97 173 PRO A C 1
ATOM 1399 O O . PRO A 1 173 ? 23.977 32.984 34.902 1.00 31.97 173 PRO A O 1
ATOM 1402 N N . PRO A 1 174 ? 22.036 32.999 36.034 1.00 36.25 174 PRO A N 1
ATOM 1403 C CA . PRO A 1 174 ? 21.757 34.395 35.745 1.00 36.25 174 PRO A CA 1
ATOM 1404 C C . PRO A 1 174 ? 22.671 35.291 36.582 1.00 36.25 174 PRO A C 1
ATOM 1406 O O . PRO A 1 174 ? 22.469 35.425 37.790 1.00 36.25 174 PRO A O 1
ATOM 1409 N N . GLU A 1 175 ? 23.638 35.951 35.947 1.00 33.50 175 GLU A N 1
ATOM 1410 C CA . GLU A 1 175 ? 24.356 37.059 36.572 1.00 33.50 175 GLU A CA 1
ATOM 1411 C C . GLU A 1 175 ? 23.959 38.411 35.977 1.00 33.50 175 GLU A C 1
ATOM 1413 O O . GLU A 1 175 ? 23.794 38.613 34.776 1.00 33.50 175 GLU A O 1
ATOM 1418 N N . LYS A 1 176 ? 23.739 39.326 36.916 1.00 34.06 176 LYS A N 1
ATOM 1419 C CA . LYS A 1 176 ? 23.329 40.718 36.779 1.00 34.06 176 LYS A CA 1
ATOM 1420 C C . LYS A 1 176 ? 24.411 41.528 36.055 1.00 34.06 176 LYS A C 1
ATOM 1422 O O . LYS A 1 176 ? 25.580 41.374 36.380 1.00 34.06 176 LYS A O 1
ATOM 1427 N N . GLY A 1 177 ? 24.023 42.506 35.232 1.00 30.20 177 GLY A N 1
ATOM 1428 C CA . GLY A 1 177 ? 24.916 43.629 34.909 1.00 30.20 177 GLY A CA 1
ATOM 1429 C C . GLY A 1 177 ? 24.768 44.235 33.514 1.00 30.20 177 GLY A C 1
ATOM 1430 O O . GLY A 1 177 ? 25.259 43.682 32.546 1.00 30.20 177 GLY A O 1
ATOM 1431 N N . THR A 1 178 ? 24.110 45.398 33.461 1.00 28.16 178 THR A N 1
ATOM 1432 C CA . THR A 1 178 ? 24.469 46.623 32.703 1.00 28.16 178 THR A CA 1
ATOM 1433 C C . THR A 1 178 ? 25.148 46.558 31.318 1.00 28.16 178 THR A C 1
ATOM 1435 O O . THR A 1 178 ? 26.277 46.105 31.225 1.00 28.16 178 THR A O 1
ATOM 1438 N N . PHE A 1 179 ? 24.489 47.218 30.338 1.00 27.50 179 PHE A N 1
ATOM 1439 C CA . PHE A 1 179 ? 24.982 48.180 29.308 1.00 27.50 179 PHE A CA 1
ATOM 1440 C C . PHE A 1 179 ? 26.297 47.858 28.541 1.00 27.50 179 PHE A C 1
ATOM 1442 O O . PHE A 1 179 ? 27.306 47.500 29.118 1.00 27.50 179 PHE A O 1
ATOM 1449 N N . THR A 1 180 ? 26.426 48.030 27.219 1.00 27.91 180 THR A N 1
ATOM 1450 C CA . THR A 1 180 ? 26.135 49.223 26.396 1.00 27.91 180 THR A CA 1
ATOM 1451 C C . THR A 1 180 ? 26.215 48.844 24.906 1.00 27.91 180 THR A C 1
ATOM 1453 O O . THR A 1 180 ? 27.003 47.982 24.528 1.00 27.91 180 THR A O 1
ATOM 1456 N N . LEU A 1 181 ? 25.447 49.534 24.059 1.00 34.00 181 LEU A N 1
ATOM 1457 C CA . LEU A 1 181 ? 25.580 49.520 22.598 1.00 34.00 181 LEU A CA 1
ATOM 1458 C C . LEU A 1 181 ? 26.760 50.398 22.161 1.00 34.00 181 LEU A C 1
ATOM 1460 O O . LEU A 1 181 ? 26.793 51.574 22.527 1.00 34.00 181 LEU A O 1
ATOM 1464 N N . THR A 1 182 ? 27.628 49.886 21.286 1.00 27.89 182 THR A N 1
ATOM 1465 C CA . THR A 1 182 ? 28.415 50.753 20.399 1.00 27.89 182 THR A CA 1
ATOM 1466 C C . THR A 1 182 ? 28.638 50.112 19.034 1.00 27.89 182 THR A C 1
ATOM 1468 O O . THR A 1 182 ? 29.241 49.053 18.894 1.00 27.89 182 THR A O 1
ATOM 1471 N N . THR A 1 183 ? 28.125 50.822 18.040 1.00 33.41 183 THR A N 1
ATOM 1472 C CA . THR A 1 183 ? 28.391 50.774 16.604 1.00 33.41 183 THR A CA 1
ATOM 1473 C C . THR A 1 183 ? 29.877 50.904 16.276 1.00 33.41 183 THR A C 1
ATOM 1475 O O . THR A 1 183 ? 30.548 51.756 16.861 1.00 33.41 183 THR A O 1
ATOM 1478 N N . ARG A 1 184 ? 30.332 50.180 15.247 1.00 33.94 184 ARG A N 1
ATOM 1479 C CA . ARG A 1 184 ? 31.108 50.721 14.118 1.00 33.94 184 ARG A CA 1
ATOM 1480 C C . ARG A 1 184 ? 30.807 49.925 12.858 1.00 33.94 184 ARG A C 1
ATOM 1482 O O . ARG A 1 184 ? 30.687 48.689 12.981 1.00 33.94 184 ARG A O 1
#

pLDDT: mean 78.44, std 23.29, range [27.5, 98.25]

Sequence (184 aa):
MASTPSWESTRHAKFMQTDNAQPHFWMLEDVELRCKLTADLLDKASDLSKRLLDELPNSSDRAQFEQIQKDIDVFRRVARSYALHLRETNVAQMLRQDLAAGRPMTAALVKELGQLLDLDVANQEVRGRVVEMRRLYLENPEAFVRRYLIPVGVTLTERESFSRDLPPTDLLPPEKGTFTLTTR